Protein AF-A0A379WTW1-F1 (afdb_monomer_lite)

InterPro domains:
  IPR005119 LysR, substrate-binding [PF03466] (4-107)

Foldseek 3Di:
DAAWEEEEAPPVDPQVVLVQVLQVVVVHGHHHYDHDPDPVVRLVCVLVVRGDYDDDPVVLVPDPCSVSDDDDADDPVSRDDDDDDDDDPPPDDPVNVVVVVVVVVVVVVVD

pLDDT: mean 93.8, std 8.45, range [43.53, 98.44]

Structure (mmCIF, N/CA/C/O backbone):
data_AF-A0A379WTW1-F1
#
_entry.id   AF-A0A379WTW1-F1
#
loop_
_atom_site.group_PDB
_atom_site.id
_atom_site.type_symbol
_atom_site.label_atom_id
_atom_site.label_alt_id
_atom_site.label_comp_id
_atom_site.label_asym_id
_atom_site.label_entity_id
_atom_site.label_seq_id
_atom_site.pdbx_PDB_ins_code
_atom_site.Cartn_x
_atom_site.Cartn_y
_atom_site.Cartn_z
_atom_site.occupancy
_atom_site.B_iso_or_equiv
_atom_site.a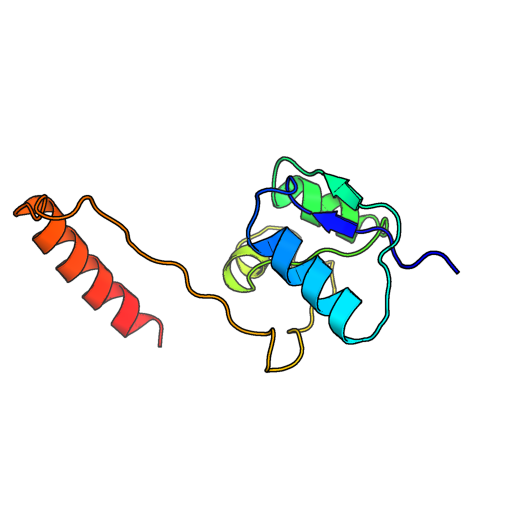uth_seq_id
_atom_site.auth_comp_id
_atom_site.auth_asym_id
_atom_site.auth_atom_id
_atom_site.pdbx_PDB_model_num
ATOM 1 N N . MET A 1 1 ? 21.647 -6.950 -13.659 1.00 43.53 1 MET A N 1
ATOM 2 C CA . MET A 1 1 ? 20.605 -5.994 -14.086 1.00 43.53 1 MET A CA 1
ATOM 3 C C . MET A 1 1 ? 20.023 -5.406 -12.817 1.00 43.53 1 MET A C 1
ATOM 5 O O . MET A 1 1 ? 19.574 -6.187 -11.991 1.00 43.53 1 MET A O 1
ATOM 9 N N . ASN A 1 2 ? 20.114 -4.092 -12.608 1.00 59.06 2 ASN A N 1
ATOM 10 C CA . ASN A 1 2 ? 19.428 -3.466 -11.474 1.00 59.06 2 ASN A CA 1
ATOM 11 C C . ASN A 1 2 ? 17.926 -3.453 -11.780 1.00 59.06 2 ASN A C 1
ATOM 13 O O . ASN A 1 2 ? 17.545 -3.094 -12.894 1.00 59.06 2 ASN A O 1
ATOM 17 N N . GLY A 1 3 ? 17.100 -3.891 -10.827 1.00 77.50 3 GLY A N 1
ATOM 18 C CA . GLY A 1 3 ? 15.644 -3.784 -10.932 1.00 77.50 3 GLY A CA 1
ATOM 19 C C . GLY A 1 3 ? 15.180 -2.321 -10.957 1.00 77.50 3 GLY A C 1
ATOM 20 O O . GLY A 1 3 ? 15.986 -1.399 -10.834 1.00 77.50 3 GLY A O 1
ATOM 21 N N . TYR A 1 4 ? 13.875 -2.092 -11.098 1.00 86.38 4 TYR A N 1
ATOM 22 C CA . TYR A 1 4 ? 13.300 -0.743 -11.030 1.00 86.38 4 TYR A CA 1
ATOM 23 C C . TYR A 1 4 ? 13.588 -0.067 -9.682 1.00 86.38 4 TYR A C 1
ATOM 25 O O . TYR A 1 4 ? 13.557 -0.725 -8.638 1.00 86.38 4 TYR A O 1
ATOM 33 N N . ASN A 1 5 ? 13.827 1.250 -9.701 1.00 95.06 5 ASN A N 1
ATOM 34 C CA . ASN A 1 5 ? 13.872 2.056 -8.480 1.00 95.06 5 ASN A CA 1
ATOM 35 C C . ASN A 1 5 ? 12.518 2.002 -7.773 1.00 95.06 5 ASN A C 1
ATOM 37 O O . ASN A 1 5 ? 11.467 2.043 -8.421 1.00 95.06 5 ASN A O 1
ATOM 41 N N . ILE A 1 6 ? 12.548 1.938 -6.445 1.00 96.31 6 ILE A N 1
ATOM 42 C CA . ILE A 1 6 ? 11.344 1.846 -5.624 1.00 96.31 6 ILE A CA 1
ATOM 43 C C . ILE A 1 6 ? 11.213 3.065 -4.736 1.00 96.31 6 ILE A C 1
ATOM 45 O O . ILE A 1 6 ? 12.166 3.460 -4.075 1.00 96.31 6 ILE A O 1
ATOM 49 N N . TYR A 1 7 ? 10.001 3.597 -4.659 1.00 97.88 7 TYR A N 1
ATOM 50 C CA . TYR A 1 7 ? 9.617 4.655 -3.740 1.00 97.88 7 TYR A CA 1
ATOM 51 C C . TYR A 1 7 ? 8.770 4.045 -2.628 1.00 97.88 7 TYR A C 1
ATOM 53 O O . TYR A 1 7 ? 7.678 3.531 -2.865 1.00 97.88 7 TYR A O 1
ATOM 61 N N . ALA A 1 8 ? 9.291 4.059 -1.406 1.00 97.56 8 ALA A N 1
ATOM 62 C CA . ALA A 1 8 ? 8.657 3.425 -0.257 1.00 97.56 8 ALA A CA 1
ATOM 63 C C . ALA A 1 8 ? 8.885 4.257 1.004 1.00 97.56 8 ALA A C 1
ATOM 65 O O . ALA A 1 8 ? 9.785 5.085 1.061 1.00 97.56 8 ALA A O 1
ATOM 66 N N . PHE A 1 9 ? 8.098 4.033 2.052 1.00 96.88 9 PHE A N 1
ATOM 67 C CA . PHE A 1 9 ? 8.428 4.601 3.360 1.00 96.88 9 PHE A CA 1
ATOM 68 C C . PHE A 1 9 ? 9.707 3.973 3.940 1.00 96.88 9 PHE A C 1
ATOM 70 O O . PHE A 1 9 ? 10.221 2.963 3.456 1.00 96.88 9 PHE A O 1
ATOM 77 N N . ARG A 1 10 ? 10.197 4.557 5.033 1.00 93.75 10 ARG A N 1
ATOM 78 C CA . ARG A 1 10 ? 11.254 4.014 5.904 1.00 93.75 10 ARG A CA 1
ATOM 79 C C . ARG A 1 10 ? 11.098 2.519 6.214 1.00 93.75 10 ARG A C 1
ATOM 81 O O . ARG A 1 10 ? 9.985 2.005 6.335 1.00 93.75 10 ARG A O 1
ATOM 88 N N . ALA A 1 11 ? 12.225 1.829 6.399 1.00 87.62 11 ALA A N 1
ATOM 89 C CA . ALA A 1 11 ? 12.316 0.362 6.510 1.00 87.62 11 ALA A CA 1
ATOM 90 C C . ALA A 1 11 ? 11.445 -0.290 7.605 1.00 87.62 11 ALA A C 1
ATOM 92 O O . ALA A 1 11 ? 11.060 -1.453 7.497 1.00 87.62 11 ALA A O 1
ATOM 93 N N . ASN A 1 12 ? 11.084 0.441 8.663 1.00 86.44 12 ASN A N 1
ATOM 94 C CA . ASN A 1 12 ? 10.204 -0.082 9.711 1.00 86.44 12 ASN A CA 1
ATOM 95 C C . ASN A 1 12 ? 8.709 -0.089 9.318 1.00 86.44 12 ASN A C 1
ATOM 97 O O . ASN A 1 12 ? 7.888 -0.629 10.061 1.00 86.44 12 ASN A O 1
ATOM 101 N N . CYS A 1 13 ? 8.346 0.471 8.162 1.00 92.88 13 CYS A N 1
ATOM 102 C CA . CYS A 1 13 ? 7.001 0.393 7.605 1.00 92.88 13 CYS A CA 1
ATOM 103 C C . CYS A 1 13 ? 6.659 -1.051 7.200 1.00 92.88 13 CYS A C 1
ATOM 105 O O . CYS A 1 13 ? 7.434 -1.723 6.517 1.00 92.88 13 CYS A O 1
ATOM 107 N N . SER A 1 14 ? 5.477 -1.532 7.593 1.00 94.00 14 SER A N 1
ATOM 108 C CA . SER A 1 14 ? 4.977 -2.857 7.200 1.00 94.00 14 SER A CA 1
ATOM 109 C C . SER A 1 14 ? 4.849 -3.002 5.682 1.00 94.00 14 SER A C 1
ATOM 111 O O . SER A 1 14 ? 5.217 -4.044 5.149 1.00 94.00 14 SER A O 1
ATOM 113 N N . TYR A 1 15 ? 4.402 -1.958 4.979 1.00 95.19 15 TYR A N 1
ATOM 114 C CA . TYR A 1 15 ? 4.209 -1.994 3.526 1.00 95.19 15 TYR A CA 1
ATOM 115 C C . TYR A 1 15 ? 5.521 -2.101 2.750 1.00 95.19 15 TYR A C 1
ATOM 117 O O . TYR A 1 15 ? 5.575 -2.841 1.773 1.00 95.19 15 TYR A O 1
ATOM 125 N N . ARG A 1 16 ? 6.599 -1.448 3.208 1.00 95.50 16 ARG A N 1
ATOM 126 C CA . ARG A 1 16 ? 7.918 -1.613 2.582 1.00 95.50 16 ARG A CA 1
ATOM 127 C C . ARG A 1 16 ? 8.416 -3.047 2.708 1.00 95.50 16 ARG A C 1
ATOM 129 O O . ARG A 1 16 ? 8.758 -3.649 1.699 1.00 95.50 16 ARG A O 1
ATOM 136 N N . ARG A 1 17 ? 8.387 -3.612 3.919 1.00 95.12 17 ARG A N 1
ATOM 137 C CA . ARG A 1 17 ? 8.798 -5.008 4.143 1.00 95.12 17 ARG A CA 1
ATOM 138 C C . ARG A 1 17 ? 7.961 -5.990 3.332 1.00 95.12 17 ARG A C 1
ATOM 140 O O . ARG A 1 17 ? 8.494 -6.968 2.817 1.00 95.12 17 ARG A O 1
ATOM 147 N N . HIS A 1 18 ? 6.660 -5.728 3.206 1.00 96.38 18 HIS A N 1
ATOM 148 C CA . HIS A 1 18 ? 5.765 -6.517 2.362 1.00 96.38 18 HIS A CA 1
ATOM 149 C C . HIS A 1 18 ? 6.169 -6.447 0.887 1.00 96.38 18 HIS A C 1
ATOM 151 O O . HIS A 1 18 ? 6.250 -7.478 0.228 1.00 96.38 18 HIS A O 1
ATOM 157 N N . PHE A 1 19 ? 6.496 -5.252 0.388 1.00 95.56 19 PHE A N 1
ATOM 158 C CA . PHE A 1 19 ? 6.923 -5.073 -0.997 1.00 95.56 19 PHE A CA 1
ATOM 159 C C . PHE A 1 19 ? 8.286 -5.717 -1.278 1.00 95.56 19 PHE A C 1
ATOM 161 O O . PHE A 1 19 ? 8.439 -6.422 -2.269 1.00 95.56 19 PHE A O 1
ATOM 168 N N . GLU A 1 20 ? 9.257 -5.554 -0.379 1.00 94.12 20 GLU A N 1
ATOM 169 C CA . GLU A 1 20 ? 10.559 -6.229 -0.461 1.00 94.12 20 GLU A CA 1
ATOM 170 C C . GLU A 1 20 ? 10.388 -7.757 -0.449 1.00 94.12 20 GLU A C 1
ATOM 172 O O . GLU A 1 20 ? 10.969 -8.458 -1.276 1.00 94.12 20 GLU A O 1
ATOM 177 N N . SER A 1 21 ? 9.525 -8.284 0.428 1.00 94.44 21 SER A N 1
ATOM 178 C CA . SER A 1 21 ? 9.223 -9.722 0.493 1.00 94.44 21 SER A CA 1
ATOM 179 C C . SER A 1 21 ? 8.581 -10.244 -0.796 1.00 94.44 21 SER A C 1
ATOM 181 O O . SER A 1 21 ? 8.878 -11.364 -1.211 1.00 94.44 21 SER A O 1
ATOM 183 N N . TRP A 1 22 ? 7.742 -9.432 -1.448 1.00 95.31 22 TRP A N 1
ATOM 184 C CA . TRP A 1 22 ? 7.160 -9.756 -2.749 1.00 95.31 22 TRP A CA 1
ATOM 185 C C . TRP A 1 22 ? 8.237 -9.948 -3.827 1.00 95.31 22 TRP A C 1
ATOM 187 O O . TRP A 1 22 ? 8.197 -10.964 -4.519 1.00 95.31 22 TRP A O 1
ATOM 197 N N . PHE A 1 23 ? 9.232 -9.053 -3.913 1.00 93.81 23 PHE A N 1
ATOM 198 C CA . PHE A 1 23 ? 10.382 -9.219 -4.819 1.00 93.81 23 PHE A CA 1
ATOM 199 C C . PHE A 1 23 ? 11.179 -10.485 -4.501 1.00 93.81 23 PHE A C 1
ATOM 201 O O . PHE A 1 23 ? 11.442 -11.306 -5.381 1.00 93.81 23 PHE A O 1
ATOM 208 N N . HIS A 1 24 ? 11.530 -10.670 -3.227 1.00 92.25 24 HIS A N 1
ATOM 209 C CA . HIS A 1 24 ? 12.351 -11.798 -2.796 1.00 92.25 24 HIS A CA 1
ATOM 210 C C . HIS A 1 24 ? 11.705 -13.156 -3.073 1.00 92.25 24 HIS A C 1
ATOM 212 O O . HIS A 1 24 ? 12.410 -14.123 -3.355 1.00 92.25 24 HIS A O 1
ATOM 218 N N . ALA A 1 25 ? 10.376 -13.238 -3.027 1.00 93.50 25 ALA A N 1
ATOM 219 C CA . ALA A 1 25 ? 9.655 -14.478 -3.283 1.00 93.50 25 ALA A CA 1
ATOM 220 C C . ALA A 1 25 ? 9.747 -14.980 -4.731 1.00 93.50 25 ALA A C 1
ATOM 222 O O . ALA A 1 25 ? 9.414 -16.140 -4.967 1.00 93.50 25 ALA A O 1
ATOM 223 N N . ASP A 1 26 ? 10.185 -14.136 -5.665 1.00 90.94 26 ASP A N 1
ATOM 224 C CA . ASP A 1 26 ? 10.463 -14.498 -7.060 1.00 90.94 26 ASP A CA 1
ATOM 225 C C . ASP A 1 26 ? 11.974 -14.492 -7.372 1.00 90.94 26 ASP A C 1
ATOM 227 O O . ASP A 1 26 ? 12.396 -14.498 -8.524 1.00 90.94 26 ASP A O 1
ATOM 231 N N . GLY A 1 27 ? 12.828 -14.427 -6.340 1.00 90.38 27 GLY A N 1
ATOM 232 C CA . GLY A 1 27 ? 14.280 -14.300 -6.507 1.00 90.38 27 GLY A CA 1
ATOM 233 C C . GLY A 1 27 ? 14.724 -12.964 -7.116 1.00 90.38 27 GLY A C 1
ATOM 234 O O . GLY A 1 27 ? 15.888 -12.817 -7.487 1.00 90.38 27 GLY A O 1
ATOM 235 N N . ALA A 1 28 ? 13.820 -11.987 -7.214 1.00 90.12 28 ALA A N 1
ATOM 236 C CA . ALA A 1 28 ? 14.106 -10.666 -7.739 1.00 90.12 28 ALA A CA 1
ATOM 237 C C . ALA A 1 28 ? 14.663 -9.745 -6.645 1.00 90.12 28 ALA A C 1
ATOM 239 O O . ALA A 1 28 ? 14.378 -9.891 -5.453 1.00 90.12 28 ALA A O 1
ATOM 240 N N . THR A 1 29 ? 15.444 -8.752 -7.065 1.00 87.00 29 THR A N 1
ATOM 241 C CA . THR A 1 29 ? 15.917 -7.672 -6.197 1.00 87.00 29 THR A CA 1
ATOM 242 C C . THR A 1 29 ? 15.489 -6.336 -6.781 1.00 87.00 29 THR A C 1
ATOM 244 O O . THR A 1 29 ? 15.720 -6.104 -7.976 1.00 87.00 29 THR A O 1
ATOM 247 N N . PRO A 1 30 ? 14.900 -5.445 -5.973 1.00 87.00 30 PRO A N 1
ATOM 248 C CA . PRO A 1 30 ? 14.593 -4.107 -6.439 1.00 87.00 30 PRO A CA 1
ATOM 249 C C . PRO A 1 30 ? 15.874 -3.339 -6.789 1.00 87.00 30 PRO A C 1
ATOM 251 O O . PRO A 1 30 ? 16.979 -3.730 -6.406 1.00 87.00 30 PRO A O 1
ATOM 254 N N . GLY A 1 31 ? 15.724 -2.242 -7.531 1.00 90.50 31 GLY A N 1
ATOM 255 C CA . GLY A 1 31 ? 16.784 -1.253 -7.695 1.00 90.50 31 GLY A CA 1
ATOM 256 C C . GLY A 1 31 ? 17.019 -0.469 -6.401 1.00 90.50 31 GLY A C 1
ATOM 257 O O . GLY A 1 31 ? 16.813 -0.965 -5.291 1.00 90.50 31 GLY A O 1
ATOM 258 N N . THR A 1 32 ? 17.430 0.791 -6.523 1.00 94.25 32 THR A N 1
ATOM 259 C CA . THR A 1 32 ? 17.584 1.652 -5.346 1.00 94.25 32 THR A CA 1
ATOM 260 C C . THR A 1 32 ? 16.224 1.920 -4.700 1.00 94.25 32 THR A C 1
ATOM 262 O O . THR A 1 32 ? 15.251 2.246 -5.382 1.00 94.25 32 THR A O 1
ATOM 265 N N . ILE A 1 33 ? 16.159 1.791 -3.372 1.00 95.19 33 ILE A N 1
ATOM 266 C CA . ILE A 1 33 ? 14.977 2.160 -2.590 1.00 95.19 33 ILE A CA 1
ATOM 267 C C . ILE A 1 33 ? 15.145 3.600 -2.107 1.00 95.19 33 ILE A C 1
ATOM 269 O O . ILE A 1 33 ? 16.055 3.905 -1.337 1.00 95.19 33 ILE A O 1
ATOM 273 N N . HIS A 1 34 ? 14.248 4.472 -2.550 1.00 97.00 34 HIS A N 1
ATOM 274 C CA . HIS A 1 34 ? 14.143 5.860 -2.133 1.00 97.00 34 HIS A CA 1
ATOM 275 C C . HIS A 1 34 ? 13.111 5.973 -1.010 1.00 97.00 34 HIS A C 1
ATOM 277 O O . HIS A 1 34 ? 11.936 5.639 -1.190 1.00 97.00 34 HIS A O 1
ATOM 283 N N . GLU A 1 35 ? 13.564 6.420 0.162 1.00 97.62 35 GLU A N 1
ATOM 284 C CA . GLU A 1 35 ? 12.687 6.622 1.312 1.00 97.62 35 GLU A CA 1
ATOM 285 C C . GLU A 1 35 ? 11.861 7.899 1.159 1.00 97.62 35 GLU A C 1
ATOM 287 O O . GLU A 1 35 ? 12.396 8.979 0.916 1.00 97.62 35 GLU A O 1
ATOM 292 N N . MET A 1 36 ? 10.550 7.760 1.332 1.00 97.56 36 MET A N 1
ATOM 293 C CA . MET A 1 36 ? 9.573 8.832 1.195 1.00 97.56 36 MET A CA 1
ATOM 294 C C . MET A 1 36 ? 8.946 9.177 2.540 1.00 97.56 36 MET A C 1
ATOM 296 O O . MET A 1 36 ? 8.711 8.305 3.377 1.00 97.56 36 MET A O 1
ATOM 300 N N . GLU A 1 37 ? 8.606 10.452 2.714 1.00 95.19 37 GLU A N 1
ATOM 301 C CA . GLU A 1 37 ? 7.954 10.966 3.926 1.00 95.19 37 GL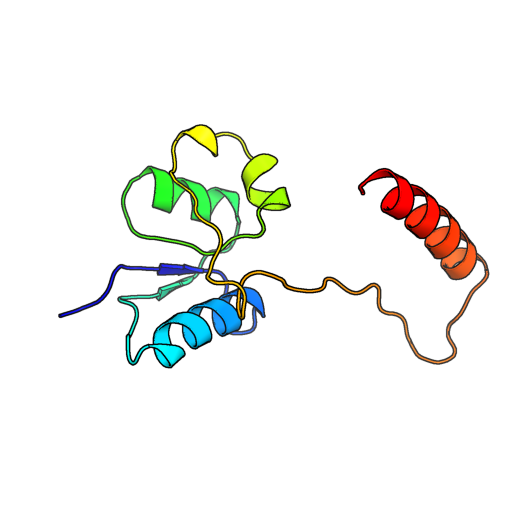U A CA 1
ATOM 302 C C . GLU A 1 37 ? 6.437 11.139 3.762 1.00 95.19 37 GLU A C 1
ATOM 304 O O . GLU A 1 37 ? 5.722 11.353 4.739 1.00 95.19 37 GLU A O 1
ATOM 309 N N . SER A 1 38 ? 5.912 11.021 2.538 1.00 96.31 38 SER A N 1
ATOM 310 C CA . SER A 1 38 ? 4.477 11.140 2.270 1.00 96.31 38 SER A CA 1
ATOM 311 C C . SER A 1 38 ? 4.028 10.317 1.063 1.00 96.31 38 SER A C 1
ATOM 313 O O . SER A 1 38 ? 4.789 10.099 0.119 1.00 96.31 38 SER A O 1
ATOM 315 N N . TYR A 1 39 ? 2.754 9.911 1.067 1.00 97.00 39 TYR A N 1
ATOM 316 C CA . TYR A 1 39 ? 2.116 9.260 -0.082 1.00 97.00 39 TYR A C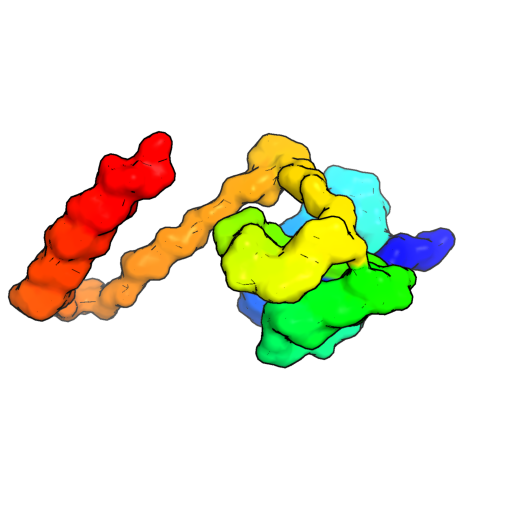A 1
ATOM 317 C C . TYR A 1 39 ? 2.045 10.176 -1.311 1.00 97.00 39 TYR A C 1
ATOM 319 O O . TYR A 1 39 ? 2.256 9.705 -2.422 1.00 97.00 39 TYR A O 1
ATOM 327 N N . HIS A 1 40 ? 1.815 11.481 -1.121 1.00 97.06 40 HIS A N 1
ATOM 328 C CA . HIS A 1 40 ? 1.776 12.452 -2.220 1.00 97.06 40 HIS A CA 1
ATOM 329 C C . HIS A 1 40 ? 3.134 12.581 -2.914 1.00 97.06 40 HIS A C 1
ATOM 331 O O . HIS A 1 40 ? 3.202 12.520 -4.137 1.00 97.06 40 HIS A O 1
ATOM 337 N N . GLY A 1 41 ? 4.222 12.705 -2.144 1.00 97.56 41 GLY A N 1
ATOM 338 C CA . GLY A 1 41 ? 5.573 12.738 -2.706 1.00 97.56 41 GLY A CA 1
ATOM 339 C C . GLY A 1 41 ? 5.926 11.430 -3.412 1.00 97.56 41 GLY A C 1
ATOM 340 O O . GLY A 1 41 ? 6.478 11.449 -4.506 1.00 97.56 41 GLY A O 1
ATOM 341 N N . MET A 1 42 ? 5.548 10.293 -2.819 1.00 98.06 42 MET A N 1
ATOM 342 C CA . MET A 1 42 ? 5.737 8.973 -3.426 1.00 98.06 42 MET A CA 1
ATOM 343 C C . MET A 1 42 ? 5.006 8.863 -4.771 1.00 98.06 42 MET A C 1
ATOM 345 O O . MET A 1 42 ? 5.621 8.480 -5.762 1.00 98.06 42 MET A O 1
ATOM 349 N N . LEU A 1 43 ? 3.727 9.251 -4.827 1.00 98.44 43 LEU A N 1
ATOM 350 C CA . LEU A 1 43 ? 2.939 9.244 -6.059 1.00 98.44 43 LEU A CA 1
ATOM 351 C C . LEU A 1 43 ? 3.520 10.205 -7.105 1.00 98.44 43 LEU A C 1
ATOM 353 O O . LEU A 1 43 ? 3.639 9.827 -8.264 1.00 98.44 43 LEU A O 1
ATOM 357 N N . ALA A 1 44 ? 3.937 11.411 -6.710 1.00 98.06 44 ALA A N 1
ATOM 358 C CA . ALA A 1 44 ? 4.539 12.381 -7.623 1.00 98.06 44 ALA A CA 1
ATOM 359 C C . ALA A 1 44 ? 5.813 11.842 -8.299 1.00 98.06 44 ALA A C 1
ATOM 361 O O . ALA A 1 44 ? 5.999 12.040 -9.498 1.00 98.06 44 ALA A O 1
ATOM 362 N N . CYS A 1 45 ? 6.665 11.114 -7.569 1.00 98.06 45 CYS A N 1
ATOM 363 C CA . CYS A 1 45 ? 7.841 10.464 -8.150 1.00 98.06 45 CYS A CA 1
ATOM 364 C C . CYS A 1 45 ? 7.475 9.373 -9.170 1.00 98.06 45 CYS A C 1
ATOM 366 O O . CYS A 1 45 ? 8.143 9.254 -10.198 1.00 98.06 45 CYS A O 1
ATOM 368 N N . VAL A 1 46 ? 6.413 8.601 -8.913 1.00 98.12 46 VAL A N 1
ATOM 369 C CA . VAL A 1 46 ? 5.919 7.584 -9.858 1.00 98.12 46 VAL A CA 1
ATOM 370 C C . VAL A 1 46 ? 5.317 8.242 -11.103 1.00 98.12 46 VAL A C 1
ATOM 372 O O . VAL A 1 46 ? 5.655 7.841 -12.212 1.00 98.12 46 VAL A O 1
ATOM 375 N N . ILE A 1 47 ? 4.510 9.298 -10.942 1.00 98.31 47 ILE A N 1
ATOM 376 C CA . ILE A 1 47 ? 3.966 10.098 -12.056 1.00 98.31 47 ILE A CA 1
ATOM 377 C C . ILE A 1 47 ? 5.097 10.657 -12.930 1.00 98.31 47 ILE A C 1
ATOM 379 O O . ILE A 1 47 ? 5.008 10.636 -14.154 1.00 98.31 47 ILE A O 1
ATOM 383 N N . ALA A 1 48 ? 6.190 11.113 -12.315 1.00 97.88 48 ALA A N 1
ATOM 384 C CA . ALA A 1 48 ? 7.368 11.607 -13.025 1.00 97.88 48 ALA A CA 1
ATOM 385 C C . ALA A 1 48 ? 8.182 10.504 -13.740 1.00 97.88 48 ALA A C 1
ATOM 387 O O . ALA A 1 48 ? 9.216 10.804 -14.337 1.00 97.88 48 ALA A O 1
ATOM 388 N N . GLY A 1 49 ? 7.756 9.237 -13.674 1.00 96.62 49 GLY A N 1
ATOM 389 C CA . GLY A 1 49 ? 8.413 8.107 -14.333 1.00 96.62 49 GLY A CA 1
ATOM 390 C C . GLY A 1 49 ? 9.702 7.645 -13.651 1.00 96.62 49 GLY A C 1
ATOM 391 O O . GLY A 1 49 ? 10.504 6.942 -14.262 1.00 96.62 49 GLY A O 1
ATOM 392 N N . ALA A 1 50 ? 9.934 8.034 -12.395 1.00 96.56 50 ALA A N 1
ATOM 393 C CA . ALA A 1 50 ? 11.209 7.790 -11.727 1.00 96.56 50 ALA A CA 1
ATOM 394 C C . ALA A 1 50 ? 11.353 6.354 -11.175 1.00 96.56 50 ALA A C 1
ATOM 396 O O . ALA A 1 50 ? 12.462 5.918 -10.849 1.00 96.56 50 ALA A O 1
ATOM 397 N N . GLY A 1 51 ? 10.248 5.606 -11.069 1.00 96.12 51 GLY A N 1
ATOM 398 C CA . GLY A 1 51 ? 10.224 4.228 -10.579 1.00 96.12 51 GLY A CA 1
ATOM 399 C C . GLY A 1 51 ? 8.819 3.748 -10.221 1.00 96.12 51 GLY A C 1
ATOM 400 O O . GLY A 1 51 ? 7.831 4.243 -10.759 1.00 96.12 51 GLY A O 1
ATOM 401 N N . ILE A 1 52 ? 8.735 2.785 -9.303 1.00 97.00 52 ILE A N 1
ATOM 402 C CA . ILE A 1 52 ? 7.482 2.140 -8.878 1.00 97.00 52 ILE A CA 1
ATOM 403 C C . ILE A 1 52 ? 7.275 2.238 -7.362 1.00 97.00 52 ILE A C 1
ATOM 405 O O . ILE A 1 52 ? 8.219 2.460 -6.604 1.00 97.00 52 ILE A O 1
ATOM 409 N N . ALA A 1 53 ? 6.040 2.045 -6.902 1.00 97.81 53 ALA A N 1
ATOM 410 C CA . ALA A 1 53 ? 5.684 2.072 -5.486 1.00 97.81 53 ALA A CA 1
ATOM 411 C C . ALA A 1 53 ? 4.587 1.049 -5.165 1.00 97.81 53 ALA A C 1
ATOM 413 O O . ALA A 1 53 ? 3.820 0.656 -6.043 1.00 97.81 53 ALA A O 1
ATOM 414 N N . LEU A 1 54 ? 4.485 0.662 -3.890 1.00 97.44 54 LEU A N 1
ATOM 415 C CA . LEU A 1 54 ? 3.359 -0.110 -3.365 1.00 97.44 54 LEU A CA 1
ATOM 416 C C . LEU A 1 54 ? 2.518 0.768 -2.437 1.00 97.44 5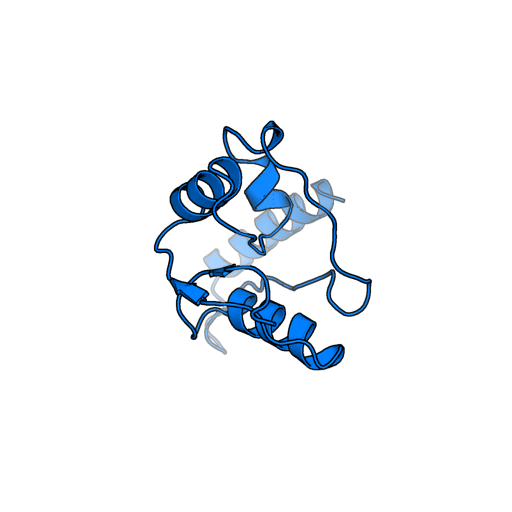4 LEU A C 1
ATOM 418 O O . LEU A 1 54 ? 3.044 1.383 -1.507 1.00 97.44 54 LEU A O 1
ATOM 422 N N . MET A 1 55 ? 1.204 0.776 -2.655 1.00 96.38 55 MET A N 1
ATOM 423 C CA . MET A 1 55 ? 0.259 1.576 -1.883 1.00 96.38 55 MET A CA 1
ATOM 424 C C . MET A 1 55 ? -1.083 0.851 -1.708 1.00 96.38 55 MET A C 1
ATOM 426 O O . MET A 1 55 ? -1.505 0.152 -2.630 1.00 96.38 55 MET A O 1
ATOM 430 N N . PRO A 1 56 ? -1.796 1.030 -0.576 1.00 96.31 56 PRO A N 1
ATOM 431 C CA . PRO A 1 56 ? -3.182 0.584 -0.465 1.00 96.31 56 PRO A CA 1
ATOM 432 C C . PRO A 1 56 ? -4.069 1.228 -1.539 1.00 96.31 56 PRO A C 1
ATOM 434 O O . PRO A 1 56 ? -3.998 2.438 -1.757 1.00 96.31 56 PRO A O 1
ATOM 437 N N . ALA A 1 57 ? -4.950 0.442 -2.162 1.00 96.88 57 ALA A N 1
ATOM 438 C CA . ALA A 1 57 ? -5.831 0.928 -3.227 1.00 96.88 57 ALA A CA 1
ATOM 439 C C . ALA A 1 57 ? -6.746 2.076 -2.764 1.00 96.88 57 ALA A C 1
ATOM 441 O O . ALA A 1 57 ? -6.906 3.063 -3.476 1.00 96.88 57 ALA A O 1
ATOM 442 N N . SER A 1 58 ? -7.286 1.992 -1.542 1.00 95.19 58 SER A N 1
ATOM 443 C CA . SER A 1 58 ? -8.091 3.064 -0.942 1.00 95.19 58 SER A CA 1
ATOM 444 C C . SER A 1 58 ? -7.317 4.378 -0.820 1.00 95.19 58 SER A C 1
ATOM 446 O O . SER A 1 58 ? -7.861 5.441 -1.108 1.00 95.19 58 SER A O 1
ATOM 448 N N . MET A 1 59 ? -6.032 4.306 -0.455 1.00 96.25 59 MET A N 1
ATOM 449 C CA . MET A 1 59 ? -5.166 5.478 -0.367 1.00 96.25 59 MET A CA 1
ATOM 450 C C . MET A 1 59 ? -4.891 6.060 -1.756 1.00 96.25 59 MET A C 1
ATOM 452 O O . MET A 1 59 ? -5.054 7.264 -1.940 1.00 96.25 59 MET A O 1
ATOM 456 N N . LEU A 1 60 ? -4.535 5.226 -2.741 1.00 97.62 60 LEU A N 1
ATOM 457 C CA . LEU A 1 60 ? -4.285 5.681 -4.112 1.00 97.62 60 LEU A CA 1
ATOM 458 C C . LEU A 1 60 ? -5.515 6.388 -4.694 1.00 97.62 60 LEU A C 1
ATOM 460 O O . LEU A 1 60 ? -5.408 7.524 -5.145 1.00 97.62 60 LEU A O 1
ATOM 464 N N . ASN A 1 61 ? -6.688 5.761 -4.601 1.00 96.81 61 ASN A N 1
ATOM 465 C CA . ASN A 1 61 ? -7.936 6.292 -5.155 1.00 96.81 61 ASN A CA 1
ATOM 466 C C . ASN A 1 61 ? -8.392 7.600 -4.491 1.00 96.81 61 ASN A C 1
ATOM 468 O O . ASN A 1 61 ? -9.139 8.366 -5.095 1.00 96.81 61 ASN A O 1
ATOM 472 N N . SER A 1 62 ? -7.944 7.874 -3.262 1.00 96.06 62 SER A N 1
ATOM 473 C CA . SER A 1 62 ? -8.253 9.126 -2.563 1.00 96.06 62 SER A CA 1
ATOM 474 C C . SER A 1 62 ? -7.425 10.324 -3.045 1.00 96.06 62 SER A C 1
ATOM 476 O O . SER A 1 62 ? -7.779 11.468 -2.758 1.00 96.06 62 SER A O 1
ATOM 478 N N . MET A 1 63 ? -6.316 10.090 -3.758 1.00 96.81 63 MET A N 1
ATOM 479 C CA . MET A 1 63 ? -5.359 11.144 -4.086 1.00 96.81 63 MET A CA 1
ATOM 480 C C . MET A 1 63 ? -5.597 11.795 -5.457 1.00 96.81 63 MET A C 1
ATOM 482 O O . MET A 1 63 ? -5.902 11.114 -6.448 1.00 96.81 63 MET A O 1
ATOM 486 N N . PRO A 1 64 ? -5.355 13.114 -5.564 1.00 95.06 64 PRO A N 1
ATOM 487 C CA . PRO A 1 64 ? -5.188 13.778 -6.850 1.00 95.06 64 PRO A CA 1
ATOM 488 C C . PRO A 1 64 ? -4.044 13.140 -7.650 1.00 95.06 64 PRO A C 1
ATOM 490 O O . PRO A 1 64 ? -2.982 12.844 -7.108 1.00 95.06 64 PRO A O 1
ATOM 493 N N . GLY A 1 65 ? -4.257 12.943 -8.951 1.00 93.75 65 GLY A N 1
ATOM 494 C CA . GLY A 1 65 ? -3.241 12.390 -9.853 1.00 93.75 65 GLY A CA 1
ATOM 495 C C . GLY A 1 65 ? -3.175 10.863 -9.918 1.00 93.75 65 GLY A C 1
ATOM 496 O O . GLY A 1 65 ? -2.397 10.351 -10.712 1.00 93.75 65 GLY A O 1
ATOM 497 N N . HIS A 1 66 ? -4.014 10.120 -9.184 1.00 96.75 66 HIS A N 1
ATOM 498 C CA . HIS A 1 66 ? -4.045 8.649 -9.283 1.00 96.75 66 HIS A CA 1
ATOM 499 C C . HIS A 1 66 ? -4.318 8.133 -10.708 1.00 96.75 66 HIS A C 1
ATOM 501 O O . HIS A 1 66 ? -3.849 7.066 -11.075 1.00 96.75 66 HIS A O 1
ATOM 507 N N . HIS A 1 67 ? -5.036 8.906 -11.528 1.00 97.12 67 HIS A N 1
ATOM 508 C CA . HIS A 1 67 ? -5.320 8.600 -12.934 1.00 97.12 67 HIS A CA 1
ATOM 509 C C . HIS A 1 67 ? -4.107 8.771 -13.867 1.00 97.12 67 HIS A C 1
ATOM 511 O O . HIS A 1 67 ? -4.193 8.422 -15.038 1.00 97.12 67 HIS A O 1
ATOM 517 N N . GLN A 1 68 ? -3.003 9.351 -13.384 1.00 98.19 68 GLN A N 1
ATOM 518 C CA . GLN A 1 68 ? -1.769 9.552 -14.156 1.00 98.19 68 GLN A CA 1
ATOM 519 C C . GLN A 1 68 ? -0.795 8.376 -14.019 1.00 98.19 68 GLN A C 1
ATOM 521 O O . GLN A 1 68 ? 0.299 8.419 -14.575 1.00 98.19 68 GLN A O 1
ATOM 526 N N . VAL A 1 69 ? -1.168 7.343 -13.263 1.00 98.00 69 VAL A N 1
ATOM 527 C CA . VAL A 1 69 ? -0.385 6.121 -13.102 1.00 98.00 69 VAL A CA 1
ATOM 528 C C . VAL A 1 69 ? -1.239 4.913 -13.447 1.00 98.00 69 VAL A C 1
ATOM 530 O O . VAL A 1 69 ? -2.457 4.919 -13.274 1.00 98.00 69 VAL A O 1
ATOM 533 N N . GLU A 1 70 ? -0.583 3.851 -13.891 1.00 98.00 70 GLU A N 1
ATOM 534 C CA . GLU A 1 70 ? -1.205 2.539 -13.985 1.00 98.00 70 GLU A CA 1
ATOM 535 C C . GLU A 1 70 ? -0.922 1.763 -12.696 1.00 98.00 70 GLU A C 1
ATOM 537 O O . GLU A 1 70 ? 0.202 1.756 -12.187 1.00 98.00 70 GLU A O 1
ATOM 542 N N . ALA A 1 71 ? -1.955 1.134 -12.138 1.00 97.75 71 ALA A N 1
ATOM 543 C CA . ALA A 1 71 ? -1.860 0.390 -10.892 1.00 97.75 71 ALA A CA 1
ATOM 544 C C . ALA A 1 71 ? -2.498 -0.989 -11.046 1.00 97.75 71 ALA A C 1
ATOM 546 O O . ALA A 1 71 ? -3.624 -1.121 -11.526 1.00 97.75 71 ALA A O 1
ATOM 547 N N . TRP A 1 72 ? -1.789 -2.011 -10.572 1.00 97.81 72 TRP A N 1
ATOM 548 C CA . TRP A 1 72 ? -2.263 -3.390 -10.565 1.00 97.81 72 TRP A CA 1
ATOM 549 C C . TRP A 1 72 ? -2.178 -3.970 -9.156 1.00 97.81 72 TRP A C 1
ATOM 551 O O . TRP A 1 72 ? -1.213 -3.693 -8.435 1.00 97.81 72 TRP A O 1
ATOM 561 N N . PRO A 1 73 ? -3.160 -4.788 -8.741 1.00 97.62 73 PRO A N 1
ATOM 562 C CA . PRO A 1 73 ? -3.045 -5.527 -7.495 1.00 97.62 73 PRO A CA 1
ATOM 563 C C . PRO A 1 73 ? -1.885 -6.523 -7.584 1.00 97.62 73 PRO A C 1
ATOM 565 O O . PRO A 1 73 ? -1.646 -7.130 -8.630 1.00 97.62 73 PRO A O 1
ATOM 568 N N . LEU A 1 74 ? -1.194 -6.742 -6.464 1.00 96.94 74 LEU A N 1
ATOM 569 C CA . LEU A 1 74 ? -0.248 -7.852 -6.365 1.00 96.94 74 LEU A CA 1
ATOM 570 C C . LEU A 1 74 ? -0.987 -9.196 -6.479 1.00 96.94 74 LEU A C 1
ATOM 572 O O . LEU A 1 74 ? -2.192 -9.286 -6.232 1.00 96.94 74 LEU A O 1
ATOM 576 N N . ALA A 1 75 ? -0.244 -10.256 -6.814 1.00 96.00 75 ALA A N 1
ATOM 577 C CA . ALA A 1 75 ? -0.770 -11.620 -6.834 1.00 96.00 75 ALA A CA 1
ATOM 578 C C . ALA A 1 75 ? -1.423 -11.993 -5.491 1.00 96.00 75 ALA A C 1
ATOM 580 O O . ALA A 1 75 ? -0.980 -11.529 -4.442 1.00 96.00 75 ALA A O 1
ATOM 581 N N . GLU A 1 76 ? -2.427 -12.874 -5.523 1.00 96.06 76 GLU A N 1
ATOM 582 C CA . GLU A 1 76 ? -3.381 -13.094 -4.421 1.00 96.06 76 GLU A CA 1
ATOM 583 C C . GLU A 1 76 ? -2.730 -13.274 -3.039 1.00 96.06 76 GLU A C 1
ATOM 585 O O . GLU A 1 76 ? -3.151 -12.648 -2.070 1.00 96.06 76 GLU A O 1
ATOM 590 N N . LYS A 1 77 ? -1.621 -14.025 -2.956 1.00 96.38 77 LYS A N 1
ATOM 591 C CA . LYS A 1 77 ? -0.880 -14.258 -1.700 1.00 96.38 77 LYS A CA 1
ATOM 592 C C . LYS A 1 77 ? -0.305 -12.987 -1.042 1.00 96.38 77 LYS A C 1
ATOM 594 O O . LYS A 1 77 ? 0.040 -13.018 0.133 1.00 96.38 77 LYS A O 1
ATOM 599 N N . TRP A 1 78 ? -0.187 -11.889 -1.787 1.00 96.94 78 TRP A N 1
ATOM 600 C CA . TRP A 1 78 ? 0.350 -10.594 -1.348 1.00 96.94 78 TRP A CA 1
ATOM 601 C C . TRP A 1 78 ? -0.671 -9.461 -1.417 1.00 96.94 78 TRP A C 1
ATOM 603 O O . TRP A 1 78 ? -0.354 -8.325 -1.069 1.00 96.94 78 TRP A O 1
ATOM 613 N N . ARG A 1 79 ? -1.865 -9.732 -1.938 1.00 97.44 79 ARG A N 1
ATOM 614 C CA . ARG A 1 79 ? -2.813 -8.693 -2.335 1.00 97.44 79 ARG A CA 1
ATOM 615 C C . ARG A 1 79 ? -3.410 -7.943 -1.149 1.00 97.44 79 ARG A C 1
ATOM 617 O O . ARG A 1 79 ? -3.674 -6.748 -1.254 1.00 97.44 79 ARG A O 1
ATOM 624 N N . TRP A 1 80 ? -3.615 -8.643 -0.037 1.00 96.38 80 TRP A N 1
ATOM 625 C CA . TRP A 1 80 ? -4.405 -8.161 1.090 1.00 96.38 80 TRP A CA 1
ATOM 626 C C . TRP A 1 80 ? -3.557 -7.965 2.344 1.00 96.38 80 TRP A C 1
ATOM 628 O O . TRP A 1 80 ? -2.709 -8.791 2.678 1.00 96.38 80 TRP A O 1
ATOM 638 N N . LEU A 1 81 ? -3.818 -6.865 3.051 1.00 95.19 81 LEU A N 1
ATOM 639 C CA . LEU A 1 81 ? -3.204 -6.519 4.329 1.00 95.19 81 LEU A CA 1
ATOM 640 C C . LEU A 1 81 ? -4.276 -6.003 5.289 1.00 95.19 81 LEU A C 1
ATOM 642 O O . LEU A 1 81 ? -5.188 -5.287 4.881 1.00 95.19 81 LEU A O 1
ATOM 646 N N . ASN A 1 82 ? -4.126 -6.326 6.573 1.00 93.94 82 ASN A N 1
ATOM 647 C CA . ASN A 1 82 ? -5.098 -5.974 7.604 1.00 93.94 82 ASN A CA 1
ATOM 64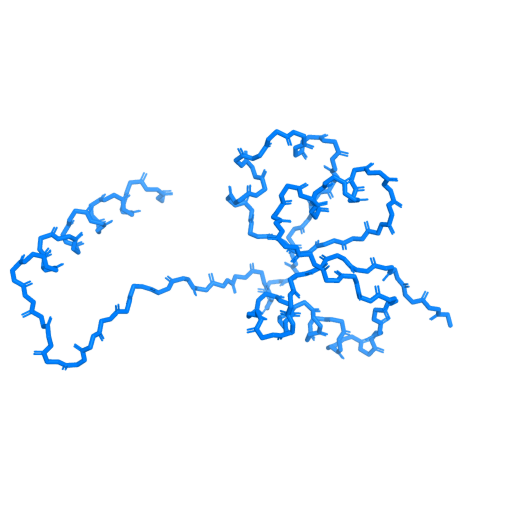8 C C . ASN A 1 82 ? -4.636 -4.754 8.403 1.00 93.94 82 ASN A C 1
ATOM 650 O O . ASN A 1 82 ? -3.535 -4.745 8.961 1.00 93.94 82 ASN A O 1
ATOM 654 N N . THR A 1 83 ? -5.510 -3.753 8.503 1.00 93.25 83 THR A N 1
ATOM 655 C CA . THR A 1 83 ? -5.354 -2.631 9.435 1.00 93.25 83 THR A CA 1
ATOM 656 C C . THR A 1 83 ? -6.155 -2.930 10.694 1.00 93.25 83 THR A C 1
ATOM 658 O O . THR A 1 83 ? -7.344 -3.219 10.615 1.00 93.25 83 THR A O 1
ATOM 661 N N . TRP A 1 84 ? -5.504 -2.871 11.854 1.00 95.25 84 TRP A N 1
ATOM 662 C CA . TRP A 1 84 ? -6.106 -3.248 13.131 1.00 95.25 84 TRP A CA 1
ATOM 663 C C . TRP A 1 84 ? -6.340 -2.024 14.011 1.00 95.25 84 TRP A C 1
ATOM 665 O O . TRP A 1 84 ? -5.446 -1.194 14.174 1.00 95.25 84 TRP A O 1
ATOM 675 N N . LEU A 1 85 ? -7.510 -1.958 14.648 1.00 96.38 85 LEU A N 1
ATOM 676 C CA . LEU A 1 85 ? -7.713 -1.110 15.819 1.00 96.38 85 LEU A CA 1
ATOM 677 C C . LEU A 1 85 ? -7.076 -1.800 17.033 1.00 96.38 85 LEU A C 1
ATOM 679 O O . LEU A 1 85 ? -7.383 -2.954 17.324 1.00 96.38 85 LEU A O 1
ATOM 683 N N . MET A 1 86 ? -6.191 -1.101 17.743 1.00 96.06 86 MET A N 1
ATOM 684 C CA . MET A 1 86 ? -5.459 -1.652 18.886 1.00 96.06 86 MET A CA 1
ATOM 685 C C . MET A 1 86 ? -5.672 -0.807 20.140 1.00 96.06 86 MET A C 1
ATOM 687 O O . MET A 1 86 ? -5.688 0.420 20.080 1.00 96.06 86 MET A O 1
ATOM 691 N N . TRP A 1 87 ? -5.772 -1.465 21.294 1.00 96.69 87 TRP A N 1
ATOM 692 C CA . TRP A 1 87 ? -5.848 -0.821 22.606 1.00 96.69 87 TRP A CA 1
ATOM 693 C C . TRP A 1 87 ? -5.074 -1.621 23.655 1.00 96.69 87 TRP A C 1
ATOM 695 O O . TRP A 1 87 ? -4.738 -2.794 23.468 1.00 96.69 87 TRP A O 1
ATOM 705 N N . ARG A 1 88 ? -4.768 -0.983 24.790 1.00 97.44 88 ARG A N 1
ATOM 706 C CA . ARG A 1 88 ? -4.078 -1.648 25.901 1.00 97.44 88 ARG A CA 1
ATOM 707 C C . ARG A 1 88 ? -4.987 -2.713 26.519 1.00 97.44 88 ARG A C 1
ATOM 709 O O . ARG A 1 88 ? -6.146 -2.451 26.835 1.00 97.44 88 ARG A O 1
ATOM 716 N N . ARG A 1 89 ? -4.440 -3.905 26.771 1.00 95.88 89 ARG A N 1
ATOM 717 C CA . ARG A 1 89 ? -5.153 -4.986 27.470 1.00 95.88 89 ARG A CA 1
ATOM 718 C C . ARG A 1 89 ? -5.714 -4.488 28.810 1.00 95.88 89 ARG A C 1
ATOM 720 O O . ARG A 1 89 ? -4.998 -3.851 29.584 1.00 95.88 89 ARG A O 1
ATOM 727 N N . GLY A 1 90 ? -6.990 -4.779 29.063 1.00 95.00 90 GLY A N 1
ATOM 728 C CA . GLY A 1 90 ? -7.706 -4.351 30.270 1.00 95.00 90 GLY A CA 1
ATOM 729 C C . GLY A 1 90 ? -8.114 -2.873 30.295 1.00 95.00 90 GLY A C 1
ATOM 730 O O . GLY A 1 90 ? -8.610 -2.414 31.314 1.00 95.00 90 GLY A O 1
ATOM 731 N N . ALA A 1 91 ? -7.907 -2.118 29.211 1.00 94.56 91 ALA A N 1
ATOM 732 C CA . ALA A 1 91 ? -8.287 -0.707 29.106 1.00 94.56 91 ALA A CA 1
ATOM 733 C C . ALA A 1 91 ? -9.567 -0.492 28.277 1.00 94.56 91 ALA A C 1
ATOM 735 O O . ALA A 1 91 ? -9.669 0.508 27.571 1.00 94.56 91 ALA A O 1
ATOM 736 N N . MET A 1 92 ? -10.518 -1.433 28.323 1.00 96.00 92 MET A N 1
ATOM 737 C CA . MET A 1 92 ? -11.813 -1.239 27.667 1.00 96.00 92 MET A CA 1
ATOM 738 C C . MET A 1 92 ? -12.611 -0.199 28.453 1.00 96.00 92 MET A C 1
ATOM 740 O O . MET A 1 92 ? -12.958 -0.420 29.612 1.00 96.00 92 MET A O 1
ATOM 744 N N . THR A 1 93 ? -12.838 0.958 27.842 1.00 97.38 93 THR A N 1
ATOM 745 C CA . THR A 1 93 ? -13.641 2.043 28.412 1.00 97.38 93 THR A CA 1
ATOM 746 C C . THR A 1 93 ? -14.953 2.163 27.650 1.00 97.38 93 THR A C 1
ATOM 748 O O . THR A 1 93 ? -15.027 1.781 26.484 1.00 97.38 93 THR A O 1
ATOM 751 N N . ARG A 1 94 ? -15.967 2.788 28.260 1.00 97.94 94 ARG A N 1
ATOM 752 C CA . ARG A 1 94 ? -17.244 3.057 27.576 1.00 97.94 94 ARG A CA 1
ATOM 753 C C . ARG A 1 94 ? -17.070 3.886 26.299 1.00 97.94 94 ARG A C 1
ATOM 755 O O . ARG A 1 94 ? -17.815 3.711 25.347 1.00 97.94 94 ARG A O 1
ATOM 762 N N . GLN A 1 95 ? -16.086 4.788 26.265 1.00 97.94 95 GLN A N 1
ATOM 763 C CA . GLN A 1 95 ? -15.778 5.575 25.068 1.00 97.94 95 GLN A CA 1
ATOM 764 C C . GLN A 1 95 ? -15.201 4.703 23.948 1.00 97.94 95 GLN A C 1
ATOM 766 O O . GLN A 1 95 ? -15.540 4.910 22.786 1.00 97.94 95 GLN A O 1
ATOM 771 N N . LEU A 1 96 ? -14.340 3.735 24.286 1.00 97.81 96 LEU A N 1
ATOM 772 C CA . LEU A 1 96 ? -13.786 2.799 23.311 1.00 97.81 96 LEU A CA 1
ATOM 773 C C . LEU A 1 96 ? -14.861 1.837 22.793 1.00 97.81 96 LEU A C 1
ATOM 775 O O . LEU A 1 96 ? -14.914 1.603 21.592 1.00 97.81 96 LEU A O 1
ATOM 779 N N . GLU A 1 97 ? -15.734 1.334 23.668 1.00 97.69 97 GLU A N 1
ATOM 780 C CA . GLU A 1 97 ? -16.889 0.512 23.278 1.00 97.69 97 GLU A CA 1
ATOM 781 C C . GLU A 1 97 ? -17.785 1.265 22.290 1.00 97.69 97 GLU A C 1
ATOM 783 O O . GLU A 1 97 ? -18.015 0.780 21.185 1.00 97.69 97 GLU A O 1
ATOM 788 N N . ALA A 1 98 ? -18.179 2.499 22.624 1.00 98.06 98 ALA A N 1
ATOM 789 C CA . ALA A 1 98 ? -18.989 3.336 21.741 1.00 98.06 98 ALA A CA 1
ATOM 790 C C . ALA A 1 98 ? -18.296 3.620 20.394 1.00 98.06 98 ALA A C 1
ATOM 792 O O . ALA A 1 98 ? -18.936 3.603 19.344 1.00 98.06 98 ALA A O 1
ATOM 793 N N . PHE A 1 99 ? -16.980 3.859 20.393 1.00 97.88 99 PHE A N 1
ATOM 794 C CA . PHE A 1 99 ? -16.226 4.033 19.150 1.00 97.88 99 PHE A CA 1
ATOM 795 C C . PHE A 1 99 ? -16.215 2.755 18.298 1.00 97.88 99 PHE A C 1
ATOM 797 O O . PHE A 1 99 ? -16.401 2.839 17.086 1.00 97.88 99 PHE A O 1
ATOM 804 N N . ILE A 1 100 ? -16.030 1.582 18.913 1.00 97.38 100 ILE A N 1
ATOM 805 C CA . ILE A 1 100 ? -16.061 0.285 18.221 1.00 97.38 100 ILE A CA 1
ATOM 806 C C . ILE A 1 100 ? -17.443 0.026 17.615 1.00 97.38 100 ILE A C 1
ATOM 808 O O . ILE A 1 100 ? -17.522 -0.422 16.475 1.00 97.38 100 ILE A O 1
ATOM 812 N N . GLU A 1 101 ? -18.525 0.331 18.333 1.00 97.25 101 GLU A N 1
ATOM 813 C CA . GLU A 1 101 ? -19.894 0.197 17.820 1.00 97.25 101 GLU A CA 1
ATOM 814 C C . GLU A 1 101 ? -20.113 1.043 16.558 1.00 97.25 101 GLU A C 1
ATOM 816 O O . GLU A 1 101 ? -20.560 0.520 15.534 1.00 97.25 101 GLU A O 1
ATOM 821 N N . LEU A 1 102 ? -19.727 2.324 16.596 1.00 97.56 102 LEU A N 1
ATOM 822 C CA . LEU A 1 102 ? -19.826 3.221 15.439 1.00 97.56 102 LEU A CA 1
ATOM 823 C C . LEU A 1 102 ? -18.930 2.771 14.280 1.00 97.56 102 LEU A C 1
ATOM 825 O O . LEU A 1 102 ? -19.352 2.797 13.125 1.00 97.56 102 LEU A O 1
ATOM 829 N N . LEU A 1 103 ? -17.703 2.337 14.578 1.00 96.62 103 LEU A N 1
ATOM 830 C CA . LEU A 1 103 ? -16.765 1.855 13.569 1.00 96.62 103 LEU A CA 1
ATOM 831 C C . LEU A 1 103 ? -17.284 0.584 12.886 1.00 96.62 103 LEU A C 1
ATOM 833 O O . LEU A 1 103 ? -17.215 0.490 11.665 1.00 96.62 103 LEU A O 1
ATOM 837 N N . ASN A 1 104 ? -17.835 -0.368 13.641 1.00 96.00 104 ASN A N 1
ATOM 838 C CA . ASN A 1 104 ? -18.410 -1.594 13.084 1.00 96.00 104 ASN A CA 1
ATOM 839 C C . ASN A 1 104 ? -19.610 -1.293 12.180 1.00 96.00 104 ASN A C 1
ATOM 841 O O . ASN A 1 104 ? -19.708 -1.865 11.097 1.00 96.00 104 ASN A O 1
ATOM 845 N N . ALA A 1 105 ? -20.488 -0.370 12.589 1.00 95.19 105 ALA A N 1
ATOM 846 C CA . ALA A 1 105 ? -21.607 0.073 11.760 1.00 95.19 105 ALA A CA 1
ATOM 847 C C . ALA A 1 105 ? -21.124 0.715 10.447 1.00 95.19 105 ALA A C 1
ATOM 849 O O . ALA A 1 105 ? -21.675 0.430 9.386 1.00 95.19 105 ALA A O 1
ATOM 850 N N . GLN A 1 106 ? -20.063 1.528 10.503 1.00 93.62 106 GLN A N 1
ATOM 851 C CA . GLN A 1 106 ? -19.457 2.116 9.310 1.00 93.62 106 GLN A CA 1
ATOM 852 C C . GLN A 1 106 ? -18.816 1.053 8.405 1.00 93.62 106 GLN A C 1
ATOM 854 O O . GLN A 1 106 ? -19.020 1.092 7.195 1.00 93.62 106 GLN A O 1
ATOM 859 N N . LEU A 1 107 ? -18.056 0.104 8.957 1.00 89.94 107 LEU A N 1
ATOM 860 C CA . LEU A 1 107 ? -17.378 -0.937 8.174 1.00 89.94 107 LEU A CA 1
ATOM 861 C C . LEU A 1 107 ? -18.369 -1.868 7.466 1.00 89.94 107 LEU A C 1
ATOM 863 O O . LEU A 1 107 ? -18.150 -2.189 6.306 1.00 89.94 107 LEU A O 1
ATOM 867 N N . ALA A 1 108 ? -19.493 -2.203 8.104 1.00 88.62 108 ALA A N 1
ATOM 868 C CA . ALA A 1 108 ? -20.562 -2.992 7.485 1.00 88.62 108 ALA A CA 1
ATOM 869 C C . ALA A 1 108 ? -21.250 -2.291 6.292 1.00 88.62 108 ALA A C 1
ATOM 871 O O . ALA A 1 108 ? -22.007 -2.929 5.569 1.00 88.62 108 ALA A O 1
ATOM 872 N N . SER A 1 109 ? -21.024 -0.984 6.098 1.00 81.38 109 SER A N 1
ATOM 873 C CA . SER A 1 109 ? -21.553 -0.211 4.961 1.00 81.38 109 SER A CA 1
ATOM 874 C C . SER A 1 109 ? -20.585 -0.085 3.777 1.00 81.38 109 SER A C 1
ATOM 876 O O . SER A 1 109 ? -20.943 0.513 2.765 1.00 81.38 109 SER A O 1
ATOM 878 N N . VAL A 1 110 ? -19.350 -0.577 3.926 1.00 69.88 110 VAL A N 1
ATOM 879 C CA . VAL A 1 110 ? -18.261 -0.452 2.937 1.00 69.88 110 VAL A CA 1
ATOM 880 C C . VAL A 1 110 ? -18.034 -1.764 2.161 1.00 69.88 110 VAL A C 1
ATOM 882 O O . VAL A 1 110 ? -17.277 -1.761 1.189 1.00 69.88 110 VAL A O 1
ATOM 885 N N . ASP A 1 111 ? -18.720 -2.845 2.549 1.00 48.41 111 ASP A N 1
ATOM 886 C CA . ASP A 1 111 ? -1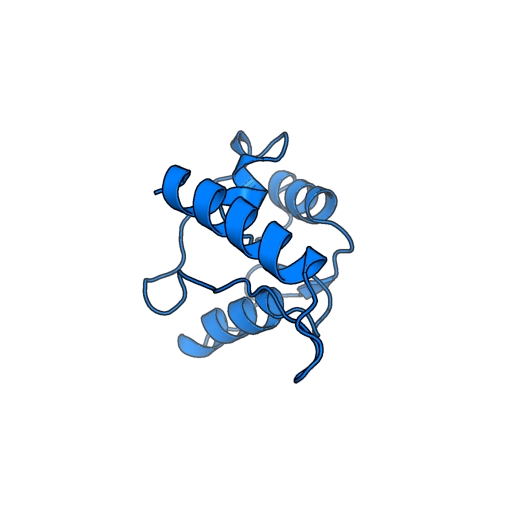8.843 -4.092 1.775 1.00 48.41 111 ASP A CA 1
ATOM 887 C C . ASP A 1 111 ? -19.862 -3.947 0.627 1.00 48.41 111 ASP A C 1
ATOM 889 O O . ASP A 1 111 ? -19.590 -4.485 -0.474 1.00 48.41 111 ASP A O 1
#

Secondary structure (DSSP, 8-state):
-----EEE--TT-HHHHHHHHHHHTTT---SPEEE-S-HHHHHHHHHTTS-EE---HHHHHHSTTGGGS---PPPHHHH---------TT---HHHHHHHHHHHHHHTT--

Sequence (111 aa):
MNGYNIYAFRANCSYRRHFESWFHADGATPGTIHEMESYHGMLACVIAGAGIALMPASMLNSMPGHHQVEAWPLAEKWRWLNTWLMWRRGAMTRQLEAFIELLNAQLASVD

Radius of gyration: 17.37 Å; chains: 1; bounding box: 42×28×45 Å

Organism: Salmonella enterica I (NCBI:txid59201)